Protein AF-A0AAE0DVF1-F1 (afdb_monomer_lite)

Secondary structure (DSSP, 8-state):
-----SSTTHHHHHHHHT-SHHHHHHHHSEE-S-TT-EE----HHHHHHHHHHHHHTT-TT---EE--S--EEHHHHHHHHHHH----SPP-EE-PPP------HHHHHHHHHHHHHHHHH--PPP-------EE----

Foldseek 3Di:
DDDPPPPVVVVVVVVQPCDDPLNVQLVVQEAQDDQFDKDFDDDPVQVVVVVVVCVVVVVPPAAADEGQPDIDTNNRVLVVVVVVPPDPGDRNDHDHDPPPDPPDPVNVVVVVVVVVVCVVPPPDPDPDRDHDDYDHDDD

pLDDT: mean 77.37, std 16.5, range [38.81, 93.94]

Radius of gyration: 22.55 Å; chains: 1; bounding box: 67×24×60 Å

Structure (mmCIF, N/CA/C/O backbone):
data_AF-A0AAE0DVF1-F1
#
_entry.id   AF-A0AAE0DVF1-F1
#
loop_
_atom_site.group_PDB
_atom_site.id
_atom_site.type_symbol
_atom_site.label_atom_id
_atom_site.label_alt_id
_atom_site.label_comp_id
_atom_site.label_asym_id
_atom_site.label_entity_id
_atom_site.label_seq_id
_atom_site.pdbx_PDB_ins_code
_atom_site.Cartn_x
_atom_site.Cartn_y
_atom_site.Cartn_z
_atom_site.occupancy
_atom_site.B_iso_or_equiv
_atom_site.auth_seq_id
_atom_site.auth_comp_id
_atom_site.auth_asym_id
_atom_site.auth_atom_id
_atom_site.pdbx_PDB_model_num
ATOM 1 N N . MET A 1 1 ? 31.141 -9.669 33.974 1.00 38.81 1 MET A N 1
ATOM 2 C CA . MET A 1 1 ? 31.283 -9.995 32.540 1.00 38.81 1 MET A CA 1
ATOM 3 C C . MET A 1 1 ? 29.866 -10.055 32.030 1.00 38.81 1 MET A C 1
ATOM 5 O O . MET A 1 1 ? 29.266 -11.117 32.021 1.00 38.81 1 MET A O 1
ATOM 9 N N . ASP A 1 2 ? 29.327 -8.876 31.755 1.00 41.69 2 ASP A N 1
ATOM 10 C CA . ASP A 1 2 ? 27.973 -8.691 31.256 1.00 41.69 2 ASP A CA 1
ATOM 11 C C . ASP A 1 2 ? 28.081 -8.245 29.799 1.00 41.69 2 ASP A C 1
ATOM 13 O O . ASP A 1 2 ? 29.061 -7.594 29.429 1.00 41.69 2 ASP A O 1
ATOM 17 N N . ASN A 1 3 ? 27.047 -8.573 29.027 1.00 42.28 3 ASN A N 1
ATOM 18 C CA . ASN A 1 3 ? 26.790 -8.217 27.628 1.00 42.28 3 ASN A CA 1
ATOM 19 C C . ASN A 1 3 ? 27.138 -9.298 26.604 1.00 42.28 3 ASN A C 1
ATOM 21 O O . ASN A 1 3 ? 28.073 -9.178 25.818 1.00 42.28 3 ASN A O 1
ATOM 25 N N . GLN A 1 4 ? 26.256 -10.294 26.536 1.00 43.81 4 GLN A N 1
ATOM 26 C CA . GLN A 1 4 ? 25.968 -10.990 25.286 1.00 43.81 4 GLN A CA 1
ATOM 27 C C . GLN A 1 4 ? 24.449 -11.111 25.112 1.00 43.81 4 GLN A C 1
ATOM 29 O O . GLN A 1 4 ? 23.883 -12.191 25.032 1.00 43.81 4 GLN A O 1
ATOM 34 N N . GLU A 1 5 ? 23.780 -9.958 25.109 1.00 45.94 5 GLU A N 1
ATOM 35 C CA . GLU A 1 5 ? 22.348 -9.825 24.821 1.00 45.94 5 GLU A CA 1
ATOM 36 C C . GLU A 1 5 ? 22.142 -8.684 23.815 1.00 45.94 5 GLU A C 1
ATOM 38 O O . GLU A 1 5 ? 21.426 -7.717 24.051 1.00 45.94 5 GLU A O 1
ATOM 43 N N . SER A 1 6 ? 22.864 -8.751 22.696 1.00 43.94 6 SER A N 1
ATOM 44 C CA . SER A 1 6 ? 22.755 -7.772 21.604 1.00 43.94 6 SER A CA 1
ATOM 45 C C . SER A 1 6 ? 22.601 -8.396 20.217 1.00 43.94 6 SER A C 1
ATOM 47 O O . SER A 1 6 ? 22.377 -7.661 19.267 1.00 43.94 6 SER A O 1
ATOM 49 N N . ASP A 1 7 ? 22.692 -9.724 20.080 1.00 45.09 7 ASP A N 1
ATOM 50 C CA . ASP A 1 7 ? 22.747 -10.377 18.758 1.00 45.09 7 ASP A CA 1
ATOM 51 C C . ASP A 1 7 ? 21.395 -10.977 18.315 1.00 45.09 7 ASP A C 1
ATOM 53 O O . ASP A 1 7 ? 21.067 -11.035 17.134 1.00 45.09 7 ASP A O 1
ATOM 57 N N . ALA A 1 8 ? 20.526 -11.349 19.264 1.00 48.78 8 ALA A N 1
ATOM 58 C CA . ALA A 1 8 ? 19.207 -11.934 18.971 1.00 48.78 8 ALA A CA 1
ATOM 59 C C . ALA A 1 8 ? 18.107 -10.896 18.642 1.00 48.78 8 ALA A C 1
ATOM 61 O O . ALA A 1 8 ? 16.957 -11.257 18.345 1.00 48.78 8 ALA A O 1
ATOM 62 N N . SER A 1 9 ? 18.425 -9.605 18.758 1.00 48.56 9 SER A N 1
ATOM 63 C CA . SER A 1 9 ? 17.573 -8.477 18.359 1.00 48.56 9 SER A CA 1
ATOM 64 C C . SER A 1 9 ? 17.845 -8.031 16.920 1.00 48.56 9 SER A C 1
ATOM 66 O O . SER A 1 9 ? 16.913 -7.589 16.248 1.00 48.56 9 SER A O 1
ATOM 68 N N . GLU A 1 10 ? 19.078 -8.191 16.433 1.00 49.41 10 GLU A N 1
ATOM 69 C CA . GLU A 1 10 ? 19.485 -7.820 15.074 1.00 49.41 10 GLU A CA 1
ATOM 70 C C . GLU A 1 10 ? 18.938 -8.829 14.048 1.00 49.41 10 GLU A C 1
ATOM 72 O O . GLU A 1 10 ? 18.277 -8.438 13.087 1.00 49.41 10 GLU A O 1
ATOM 77 N N . ASP A 1 11 ? 19.061 -10.133 14.323 1.00 47.69 11 ASP A N 1
ATOM 78 C CA . ASP A 1 11 ? 18.565 -11.219 13.456 1.00 47.69 11 ASP A CA 1
ATOM 79 C C . ASP A 1 11 ? 17.029 -11.193 13.272 1.00 47.69 11 ASP A C 1
ATOM 81 O O . ASP A 1 11 ? 16.484 -11.476 12.204 1.00 47.69 11 ASP A O 1
ATOM 85 N N . ARG A 1 12 ? 16.288 -10.718 14.283 1.00 47.91 12 ARG A N 1
ATOM 86 C CA . ARG A 1 12 ? 14.826 -10.540 14.190 1.00 47.91 12 ARG A CA 1
ATOM 87 C C . ARG A 1 12 ? 14.401 -9.338 13.342 1.00 47.91 12 ARG A C 1
ATOM 89 O O . ARG A 1 12 ? 13.298 -9.362 12.793 1.00 47.91 12 ARG A O 1
ATOM 96 N N . ARG A 1 13 ? 15.237 -8.297 13.221 1.00 49.59 13 ARG A N 1
ATOM 97 C CA . ARG A 1 13 ? 14.954 -7.121 12.370 1.00 49.59 13 ARG A CA 1
ATOM 98 C C . ARG A 1 13 ? 15.062 -7.451 10.883 1.00 49.59 13 ARG A C 1
ATOM 100 O O . ARG A 1 13 ? 14.309 -6.891 10.086 1.00 49.59 13 ARG A O 1
ATOM 107 N N . VAL A 1 14 ? 15.931 -8.397 10.524 1.00 49.38 14 VAL A N 1
ATOM 108 C CA . VAL A 1 14 ? 16.163 -8.828 9.135 1.00 49.38 14 VAL A CA 1
ATOM 109 C C . VAL A 1 14 ? 14.883 -9.381 8.488 1.00 49.38 14 VAL A C 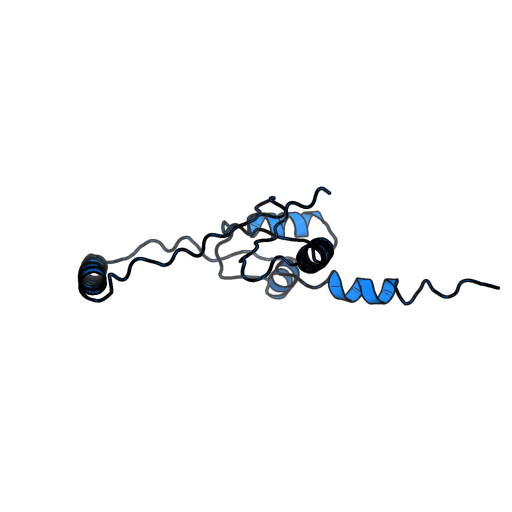1
ATOM 111 O O . VAL A 1 14 ? 14.633 -9.153 7.311 1.00 49.38 14 VAL A O 1
ATOM 114 N N . VAL A 1 15 ? 13.985 -10.004 9.258 1.00 50.75 15 VAL A N 1
ATOM 115 C CA . VAL A 1 15 ? 12.783 -10.668 8.711 1.00 50.75 15 VAL A CA 1
ATOM 116 C C . VAL A 1 15 ? 11.676 -9.690 8.268 1.00 50.75 15 VAL A C 1
ATOM 118 O O . VAL A 1 15 ? 10.807 -10.059 7.472 1.00 50.75 15 VAL A O 1
ATOM 121 N N . LEU A 1 16 ? 11.677 -8.446 8.761 1.00 55.84 16 LEU A N 1
ATOM 122 C CA . LEU A 1 16 ? 10.625 -7.461 8.463 1.00 55.84 16 LEU A CA 1
ATOM 123 C C . LEU A 1 16 ? 10.956 -6.575 7.259 1.00 55.84 16 LEU A C 1
ATOM 125 O O . LEU A 1 16 ? 10.052 -6.211 6.509 1.00 55.84 16 LEU A O 1
ATOM 129 N N . ALA A 1 17 ? 12.234 -6.246 7.066 1.00 60.19 17 ALA A N 1
ATOM 130 C CA . ALA A 1 17 ? 12.662 -5.257 6.079 1.00 60.19 17 ALA A CA 1
ATOM 131 C C . ALA A 1 17 ? 12.524 -5.728 4.622 1.00 60.19 17 ALA A C 1
ATOM 133 O O . ALA A 1 17 ? 12.449 -4.894 3.722 1.00 60.19 17 ALA A O 1
ATOM 134 N N . ASP A 1 18 ? 12.464 -7.042 4.403 1.00 67.88 18 ASP A N 1
ATOM 135 C CA . ASP A 1 18 ? 12.354 -7.640 3.069 1.00 67.88 18 ASP A CA 1
ATOM 136 C C . ASP A 1 18 ? 10.899 -7.898 2.653 1.00 67.88 18 ASP A C 1
ATOM 138 O O . ASP A 1 18 ? 10.633 -8.392 1.556 1.00 67.88 18 ASP A O 1
ATOM 142 N N . ARG A 1 19 ? 9.924 -7.573 3.508 1.00 74.38 19 ARG A N 1
ATOM 143 C CA . ARG A 1 19 ? 8.502 -7.802 3.234 1.00 74.38 19 ARG A CA 1
ATOM 144 C C . ARG A 1 19 ? 7.817 -6.505 2.826 1.00 74.38 19 ARG A C 1
ATOM 146 O O . ARG A 1 19 ? 7.761 -5.549 3.591 1.00 74.38 19 ARG A O 1
ATOM 153 N N . GLY A 1 20 ? 7.197 -6.500 1.650 1.00 84.69 20 GLY A N 1
ATOM 154 C CA . GLY A 1 20 ? 6.386 -5.376 1.197 1.00 84.69 20 GLY A CA 1
ATOM 155 C C . GLY A 1 20 ? 5.945 -5.502 -0.254 1.00 84.69 20 GLY A C 1
ATOM 156 O O . GLY A 1 20 ? 6.385 -6.395 -0.981 1.00 84.69 20 GLY A O 1
ATOM 157 N N . ALA A 1 21 ? 5.082 -4.577 -0.679 1.00 88.12 21 ALA A N 1
ATOM 158 C CA . ALA A 1 21 ? 4.618 -4.503 -2.064 1.00 88.12 21 ALA A CA 1
ATOM 159 C C . ALA A 1 21 ? 5.788 -4.326 -3.048 1.00 88.12 21 ALA A C 1
ATOM 161 O O . ALA A 1 21 ? 5.835 -4.998 -4.075 1.00 88.12 21 ALA A O 1
ATOM 162 N N . HIS A 1 22 ? 6.775 -3.505 -2.681 1.00 89.19 22 HIS A N 1
ATOM 163 C CA . HIS A 1 22 ? 7.978 -3.281 -3.478 1.00 89.19 22 HIS A CA 1
ATOM 164 C C . HIS A 1 22 ? 8.793 -4.563 -3.709 1.00 89.19 22 HIS A C 1
ATOM 166 O O . HIS A 1 22 ? 9.199 -4.815 -4.839 1.00 89.19 22 HIS A O 1
ATOM 172 N N . THR A 1 23 ? 8.981 -5.422 -2.697 1.00 89.62 23 THR A N 1
ATOM 173 C CA . THR A 1 23 ? 9.694 -6.702 -2.872 1.00 89.62 23 THR A CA 1
ATOM 174 C C . THR A 1 23 ? 8.961 -7.628 -3.836 1.00 89.62 23 THR A C 1
ATOM 176 O O . THR A 1 23 ? 9.589 -8.295 -4.658 1.00 89.62 23 THR A O 1
ATOM 179 N N . TYR A 1 24 ? 7.627 -7.664 -3.757 1.00 90.00 24 TYR A N 1
ATOM 180 C CA . TYR A 1 24 ? 6.815 -8.444 -4.686 1.00 90.00 24 TYR A CA 1
ATOM 181 C C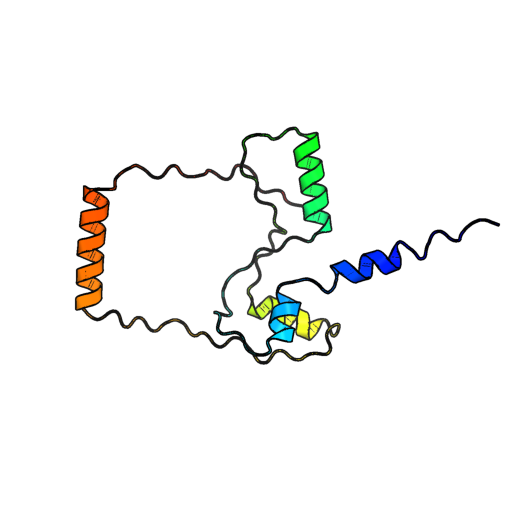 . TYR A 1 24 ? 6.969 -7.936 -6.126 1.00 90.00 24 TYR A C 1
ATOM 183 O O . TYR A 1 24 ? 7.249 -8.734 -7.019 1.00 90.00 24 TYR A O 1
ATOM 191 N N . TRP A 1 25 ? 6.859 -6.623 -6.355 1.00 92.38 25 TRP A N 1
ATOM 192 C CA . TRP A 1 25 ? 7.018 -6.029 -7.687 1.00 92.38 25 TRP A CA 1
ATOM 193 C C . TRP A 1 25 ? 8.422 -6.250 -8.257 1.00 92.38 25 TRP A C 1
ATOM 195 O O . TRP A 1 25 ? 8.550 -6.690 -9.397 1.00 92.38 25 TRP A O 1
ATOM 205 N N . LEU A 1 26 ? 9.464 -6.078 -7.438 1.00 91.31 26 LEU A N 1
ATOM 206 C CA . LEU A 1 26 ? 10.848 -6.414 -7.793 1.00 91.31 26 LEU A CA 1
ATOM 207 C C . LEU A 1 26 ? 11.029 -7.892 -8.156 1.00 91.31 26 LEU A C 1
ATOM 209 O O . LEU A 1 26 ? 11.831 -8.227 -9.021 1.00 91.31 26 LEU A O 1
ATOM 213 N N . GLY A 1 27 ? 10.326 -8.795 -7.470 1.00 88.81 27 GLY A N 1
ATOM 214 C CA . GLY A 1 27 ? 10.373 -10.226 -7.764 1.00 88.81 27 GLY A CA 1
ATOM 215 C C . GLY A 1 27 ? 9.652 -10.600 -9.058 1.00 88.81 27 GLY A C 1
ATOM 216 O O . GLY A 1 27 ? 10.059 -11.548 -9.723 1.00 88.81 27 GLY A O 1
ATOM 217 N N . LYS A 1 28 ? 8.595 -9.860 -9.404 1.00 90.50 28 LYS A N 1
ATOM 218 C CA . LYS A 1 28 ? 7.788 -10.061 -10.612 1.00 90.50 28 LYS A CA 1
ATOM 219 C C . LYS A 1 28 ? 8.433 -9.477 -11.871 1.00 90.50 28 LYS A C 1
ATOM 221 O O . LYS A 1 28 ? 8.206 -10.023 -12.945 1.00 90.50 28 LYS A O 1
ATOM 226 N N . GLY A 1 29 ? 9.198 -8.392 -11.747 1.00 89.12 29 GLY A N 1
ATOM 227 C CA . GLY A 1 29 ? 9.803 -7.671 -12.873 1.00 89.12 29 GLY A CA 1
ATOM 228 C C . GLY A 1 29 ? 8.791 -6.769 -13.574 1.00 89.12 29 GLY A C 1
ATOM 229 O O . GLY A 1 29 ? 8.867 -5.551 -13.437 1.00 89.12 29 GLY A O 1
ATOM 230 N N . THR A 1 30 ? 7.806 -7.373 -14.238 1.00 90.94 30 THR A N 1
ATOM 231 C CA . THR A 1 30 ? 6.707 -6.678 -14.918 1.00 90.94 30 THR A CA 1
ATOM 232 C C . THR A 1 30 ? 5.372 -6.951 -14.221 1.00 90.94 30 THR A C 1
ATOM 234 O O . THR A 1 30 ? 5.055 -8.090 -13.853 1.00 90.94 30 THR A O 1
ATOM 237 N N . VAL A 1 31 ? 4.572 -5.900 -14.019 1.00 91.69 31 VAL A N 1
ATOM 238 C CA . VAL A 1 31 ? 3.287 -5.972 -13.307 1.00 91.69 31 VAL A CA 1
ATOM 239 C C . VAL A 1 31 ? 2.181 -5.298 -14.127 1.00 91.69 31 VAL A C 1
ATOM 241 O O . VAL A 1 31 ? 2.225 -4.096 -14.373 1.00 91.69 31 VAL A O 1
ATOM 244 N N . GLU A 1 32 ? 1.147 -6.063 -14.487 1.00 90.38 32 GLU A N 1
ATOM 245 C CA . GLU A 1 32 ? -0.040 -5.610 -15.240 1.00 90.38 32 GLU A CA 1
ATOM 246 C C . GLU A 1 32 ? -1.019 -4.834 -14.351 1.00 90.38 32 GLU A C 1
ATOM 248 O O . GLU A 1 32 ? -2.166 -5.218 -14.132 1.00 90.38 32 GLU A O 1
ATOM 253 N N . VAL A 1 33 ? -0.543 -3.751 -13.746 1.00 88.31 33 VAL A N 1
ATOM 254 C CA . VAL A 1 33 ? -1.352 -2.901 -12.878 1.00 88.31 33 VAL A CA 1
ATOM 255 C C . VAL A 1 33 ? -0.988 -1.445 -13.133 1.00 88.31 33 VAL A C 1
ATOM 257 O O . VAL A 1 33 ? 0.161 -1.134 -13.418 1.00 88.31 33 VAL A O 1
ATOM 260 N N . ARG A 1 34 ? -1.972 -0.554 -13.014 1.00 89.06 34 ARG A N 1
ATOM 261 C CA . ARG A 1 34 ? -1.819 0.883 -13.237 1.00 89.06 34 ARG A CA 1
ATOM 262 C C . ARG A 1 34 ? -0.765 1.533 -12.311 1.00 89.06 34 ARG A C 1
ATOM 264 O O . ARG A 1 34 ? -0.839 1.301 -11.090 1.00 89.06 34 ARG A O 1
ATOM 271 N N . PRO A 1 35 ? 0.172 2.340 -12.852 1.00 91.69 35 PRO A N 1
ATOM 272 C CA . PRO A 1 35 ? 1.261 2.971 -12.092 1.00 91.69 35 PRO A CA 1
ATOM 273 C C . PRO A 1 35 ? 0.816 4.148 -11.205 1.00 91.69 35 PRO A C 1
ATOM 275 O O . PRO A 1 35 ? 1.397 4.380 -10.145 1.00 91.69 35 PRO A O 1
ATOM 278 N N . ASP A 1 36 ? -0.230 4.865 -11.612 1.00 91.44 36 ASP A N 1
ATOM 279 C CA . ASP A 1 36 ? -0.760 6.101 -11.012 1.00 91.44 36 ASP A CA 1
ATOM 280 C C . ASP A 1 36 ? -1.592 5.873 -9.739 1.00 91.44 36 ASP A C 1
ATOM 282 O O . ASP A 1 36 ? -1.937 6.809 -9.020 1.00 91.44 36 ASP A O 1
ATOM 286 N N . HIS A 1 37 ? -1.914 4.619 -9.429 1.00 89.12 37 HIS A N 1
ATOM 287 C CA . HIS A 1 37 ? -2.767 4.299 -8.295 1.00 89.12 37 HIS A CA 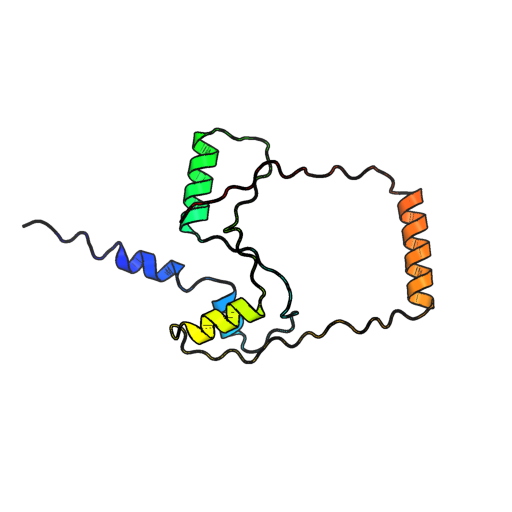1
ATOM 288 C C . HIS A 1 37 ? -2.107 4.687 -6.968 1.00 89.12 37 HIS A C 1
ATOM 290 O O . HIS A 1 37 ? -1.007 4.232 -6.639 1.00 89.12 37 HIS A O 1
ATOM 296 N N . ILE A 1 38 ? -2.839 5.467 -6.181 1.00 91.50 38 ILE A N 1
ATOM 297 C CA . ILE A 1 38 ? -2.370 6.005 -4.910 1.00 91.50 38 ILE A CA 1
ATOM 298 C C . ILE A 1 38 ? -2.422 4.945 -3.813 1.00 91.50 38 ILE A C 1
ATOM 300 O O . ILE A 1 38 ? -3.452 4.314 -3.570 1.00 91.50 38 ILE A O 1
ATOM 304 N N . LEU A 1 39 ? -1.306 4.788 -3.115 1.00 89.94 39 LEU A N 1
ATOM 305 C CA . LEU A 1 39 ? -1.151 3.955 -1.939 1.00 89.94 39 LEU A CA 1
ATOM 306 C C . LEU A 1 39 ? -0.885 4.839 -0.728 1.00 89.94 39 LEU A C 1
ATOM 308 O O . LEU A 1 39 ? -0.099 5.781 -0.783 1.00 89.94 39 LEU A O 1
ATOM 312 N N . ASN A 1 40 ? -1.540 4.512 0.379 1.00 88.44 40 ASN A N 1
ATOM 313 C CA . ASN A 1 40 ? -1.262 5.128 1.665 1.00 88.44 40 ASN A CA 1
ATOM 314 C C . ASN A 1 40 ? -0.587 4.076 2.537 1.00 88.44 40 ASN A C 1
ATOM 316 O O . ASN A 1 40 ? -1.173 3.020 2.797 1.00 88.44 40 ASN A O 1
ATOM 320 N N . LEU A 1 41 ? 0.663 4.327 2.903 1.00 87.81 41 LEU A N 1
ATOM 321 C CA . LEU A 1 41 ? 1.485 3.358 3.607 1.00 87.81 41 LEU A CA 1
ATOM 322 C C . LEU A 1 41 ? 1.458 3.658 5.108 1.00 87.81 41 LEU A C 1
ATOM 324 O O . LEU A 1 41 ? 1.022 4.708 5.576 1.00 87.81 41 LEU A O 1
ATOM 328 N N . ILE A 1 42 ? 1.852 2.672 5.899 1.00 88.19 42 ILE A N 1
ATOM 329 C CA . ILE A 1 42 ? 2.140 2.854 7.315 1.00 88.19 42 ILE A CA 1
ATOM 330 C C . ILE A 1 42 ? 3.280 1.909 7.658 1.00 88.19 42 ILE A C 1
ATOM 332 O O . ILE A 1 42 ? 3.269 0.742 7.256 1.00 88.19 42 ILE A O 1
ATOM 336 N N . HIS A 1 43 ? 4.280 2.411 8.376 1.00 85.69 43 HIS A N 1
ATOM 337 C CA . HIS A 1 43 ? 5.365 1.562 8.838 1.00 85.69 43 HIS A CA 1
ATOM 338 C C . HIS A 1 43 ? 4.838 0.554 9.871 1.00 85.69 43 HIS A C 1
ATOM 340 O O . HIS A 1 43 ? 3.946 0.870 10.662 1.00 85.69 43 HIS A O 1
ATOM 346 N N . TYR A 1 44 ? 5.379 -0.668 9.897 1.00 86.81 44 TYR A N 1
ATOM 347 C CA . TYR A 1 44 ? 4.894 -1.710 10.813 1.00 86.81 44 TYR A CA 1
ATOM 348 C C . TYR A 1 44 ? 4.992 -1.295 12.287 1.00 86.81 44 TYR A C 1
ATOM 350 O O . TYR A 1 44 ? 4.107 -1.613 13.081 1.00 86.81 44 TYR A O 1
ATOM 358 N N . GLU A 1 45 ? 6.036 -0.554 12.648 1.00 85.31 45 GLU A N 1
ATOM 359 C CA . GLU A 1 45 ? 6.246 -0.046 14.009 1.00 85.31 45 GLU A CA 1
ATOM 360 C C . GLU A 1 45 ? 5.181 0.989 14.405 1.00 85.31 45 GLU A C 1
ATOM 362 O O . GLU A 1 45 ? 4.660 0.954 15.526 1.00 85.31 45 GLU A O 1
ATOM 367 N N . ASP A 1 46 ? 4.785 1.852 13.467 1.00 88.12 46 ASP A N 1
ATOM 368 C CA . ASP A 1 46 ? 3.708 2.822 13.668 1.00 88.12 46 ASP A CA 1
ATOM 369 C C . ASP A 1 46 ? 2.351 2.126 13.769 1.00 88.12 46 ASP A C 1
ATOM 371 O O . ASP A 1 46 ? 1.545 2.449 14.644 1.00 88.12 46 ASP A O 1
ATOM 375 N N . ALA A 1 47 ? 2.103 1.118 12.926 1.00 89.19 47 ALA A N 1
ATOM 376 C CA . ALA A 1 47 ? 0.890 0.307 12.983 1.00 89.19 47 ALA A CA 1
ATOM 377 C C . ALA A 1 47 ? 0.774 -0.461 14.315 1.00 89.19 47 ALA A C 1
ATOM 379 O O . ALA A 1 47 ? -0.310 -0.534 14.908 1.00 89.19 47 ALA A O 1
ATOM 380 N N . ALA A 1 48 ? 1.888 -0.992 14.829 1.00 91.06 48 ALA A N 1
ATOM 381 C CA . ALA A 1 48 ? 1.944 -1.647 16.133 1.00 91.06 48 ALA A CA 1
ATOM 382 C C . ALA A 1 48 ? 1.672 -0.651 17.274 1.00 91.06 48 ALA A C 1
ATOM 384 O O . ALA A 1 48 ? 0.825 -0.904 18.135 1.00 91.06 48 ALA A O 1
ATOM 385 N N . SER A 1 49 ? 2.323 0.514 17.245 1.00 89.69 49 SER A N 1
ATOM 386 C CA . SER A 1 49 ? 2.134 1.585 18.233 1.00 89.69 49 SER A CA 1
ATOM 387 C C . SER A 1 49 ? 0.693 2.099 18.254 1.00 89.69 49 SER A C 1
ATOM 389 O O . SER A 1 49 ? 0.096 2.261 19.325 1.00 89.69 49 SER A O 1
ATOM 391 N N . LEU A 1 50 ? 0.092 2.275 17.074 1.00 90.00 50 LEU A N 1
ATOM 392 C CA . LEU A 1 50 ? -1.316 2.616 16.910 1.00 90.00 50 LEU A CA 1
ATOM 393 C C . LEU A 1 50 ? -2.225 1.554 17.535 1.00 90.00 50 LEU A C 1
ATOM 395 O O . LEU A 1 50 ? -3.118 1.887 18.317 1.00 90.00 50 LEU A O 1
ATOM 399 N N . SER A 1 51 ? -1.970 0.277 17.255 1.00 90.56 51 SER A N 1
ATOM 400 C CA . SER A 1 51 ? -2.748 -0.835 17.814 1.00 90.56 51 SER A CA 1
ATOM 401 C C . SER A 1 51 ? -2.717 -0.831 19.346 1.00 90.56 51 SER A C 1
ATOM 403 O O . SER A 1 51 ? -3.762 -0.910 19.996 1.00 90.56 51 SER A O 1
ATOM 405 N N . VAL A 1 52 ? -1.538 -0.630 19.945 1.00 91.69 52 VAL A N 1
ATOM 406 C CA . VAL A 1 52 ? -1.389 -0.499 21.404 1.00 91.69 52 VAL A CA 1
ATOM 407 C C . VAL A 1 52 ? -2.157 0.712 21.939 1.00 91.69 52 VAL A C 1
ATOM 409 O O . VAL A 1 52 ? -2.834 0.612 22.966 1.00 91.69 52 VAL A O 1
ATOM 412 N N . ALA A 1 53 ? -2.095 1.858 21.257 1.00 90.50 53 ALA A N 1
ATOM 413 C CA . ALA A 1 53 ? -2.816 3.061 21.662 1.00 90.50 53 ALA A CA 1
ATOM 414 C C . ALA A 1 53 ? -4.344 2.869 21.628 1.00 90.50 53 ALA A C 1
ATOM 416 O O . ALA A 1 53 ? -5.038 3.329 22.538 1.00 90.50 53 ALA A O 1
ATOM 417 N N . ILE A 1 54 ? -4.866 2.164 20.620 1.00 90.44 54 ILE A N 1
ATOM 418 C CA . ILE A 1 54 ? -6.294 1.832 20.485 1.00 90.44 54 ILE A CA 1
ATOM 419 C C . ILE A 1 54 ? -6.756 0.953 21.646 1.00 90.44 54 ILE A C 1
ATOM 421 O O . ILE A 1 54 ? -7.774 1.254 22.277 1.00 90.44 54 ILE A O 1
ATOM 425 N N . LEU A 1 55 ? -5.983 -0.091 21.966 1.00 90.81 55 LEU A N 1
ATOM 426 C CA . LEU A 1 55 ? -6.280 -1.008 23.068 1.00 90.81 55 LEU A CA 1
ATOM 427 C C . LEU A 1 55 ? -6.265 -0.287 24.420 1.00 90.81 55 LEU A C 1
ATOM 429 O O . LEU A 1 55 ? -7.211 -0.417 25.197 1.00 90.81 55 LEU A O 1
ATOM 433 N N . LYS A 1 56 ? -5.246 0.545 24.679 1.00 92.44 56 LYS A N 1
ATOM 434 C CA . LYS A 1 56 ? -5.148 1.346 25.913 1.00 92.44 56 LYS A CA 1
ATOM 435 C C . LYS A 1 56 ? -6.331 2.301 26.083 1.00 92.44 56 LYS A C 1
ATOM 437 O O . LYS A 1 56 ? -6.826 2.471 27.193 1.00 92.44 56 LYS A O 1
ATOM 442 N N . LYS A 1 57 ? -6.799 2.907 24.988 1.00 89.38 57 LYS A N 1
ATOM 443 C CA . LYS A 1 57 ? -7.942 3.833 24.985 1.00 89.38 57 LYS A CA 1
ATOM 444 C C . LYS A 1 57 ? -9.308 3.135 24.934 1.00 89.38 57 LYS A C 1
ATOM 446 O O . LYS A 1 57 ? -10.319 3.829 24.995 1.00 89.38 57 LYS A O 1
ATOM 451 N N . LYS A 1 58 ? -9.354 1.799 24.827 1.00 88.81 58 LYS A N 1
ATOM 452 C CA . LYS A 1 58 ? -10.584 0.986 24.739 1.00 88.81 58 LYS A CA 1
ATOM 453 C C . LYS A 1 58 ? -11.560 1.480 23.658 1.00 88.81 58 LYS A C 1
ATOM 455 O O . LYS A 1 58 ? -12.771 1.530 23.869 1.00 88.81 58 LYS A O 1
ATOM 460 N N . LEU A 1 59 ? -11.036 1.868 22.491 1.00 85.06 59 LEU A N 1
ATOM 461 C CA . LEU A 1 59 ? -11.841 2.367 21.368 1.00 85.06 59 LEU A CA 1
ATOM 462 C C . LEU A 1 59 ? -12.513 1.203 20.616 1.00 85.06 59 LEU A C 1
ATOM 464 O O . LEU A 1 59 ? -12.121 0.855 19.506 1.00 85.06 59 LEU A O 1
ATOM 468 N N . CYS A 1 60 ? -13.516 0.582 21.236 1.00 83.88 60 CYS A N 1
ATOM 469 C CA . CYS A 1 60 ? -14.258 -0.550 20.676 1.00 83.88 60 CYS A CA 1
ATOM 470 C C . CYS A 1 60 ? -15.396 -0.100 19.741 1.00 83.88 60 CYS A C 1
ATOM 472 O O . CYS A 1 60 ? -15.936 0.997 19.883 1.00 83.88 60 CYS A O 1
ATOM 474 N N . GLY A 1 61 ? -15.781 -0.966 18.794 1.00 83.69 61 GLY A N 1
ATOM 475 C CA . GLY A 1 61 ? -16.932 -0.740 17.906 1.00 83.69 61 GLY A CA 1
ATOM 476 C C . GLY A 1 61 ? -16.744 0.373 16.869 1.00 83.69 61 GLY A C 1
ATOM 477 O O . GLY A 1 61 ? -17.727 0.898 16.354 1.00 83.69 61 GLY A O 1
ATOM 478 N N . ARG A 1 62 ? -15.497 0.767 16.580 1.00 84.50 62 ARG A N 1
ATOM 479 C CA . ARG A 1 62 ? -15.159 1.835 15.628 1.00 84.50 62 ARG A CA 1
ATOM 480 C C . ARG A 1 62 ? -14.240 1.308 14.536 1.00 84.50 62 ARG A C 1
ATOM 482 O O . ARG A 1 62 ? -13.331 0.532 14.816 1.00 84.50 62 ARG A O 1
ATOM 489 N N . ILE A 1 63 ? -14.448 1.788 13.314 1.00 86.00 63 ILE A N 1
ATOM 490 C CA . ILE A 1 63 ? -13.507 1.600 12.209 1.00 86.00 63 ILE A CA 1
ATOM 491 C C . ILE A 1 63 ? -12.483 2.734 12.284 1.00 86.00 63 ILE A C 1
ATOM 493 O O . ILE A 1 63 ? -12.849 3.914 12.266 1.00 86.00 63 ILE A O 1
ATOM 497 N N . LEU A 1 64 ? -11.212 2.359 12.403 1.00 85.69 64 LEU A N 1
ATOM 498 C CA . LEU A 1 64 ? -10.075 3.267 12.522 1.00 85.69 64 LEU A CA 1
ATOM 499 C C . LEU A 1 64 ? -9.139 3.035 11.337 1.00 85.69 64 LEU A C 1
ATOM 501 O O . LEU A 1 64 ? -8.850 1.887 11.004 1.00 85.69 64 LEU A O 1
ATOM 505 N N . LEU A 1 65 ? -8.676 4.119 10.715 1.00 86.25 65 LEU A N 1
ATOM 506 C CA . LEU A 1 65 ? -7.740 4.073 9.595 1.00 86.25 65 LEU A CA 1
ATOM 507 C C . LEU A 1 65 ? -6.394 4.653 10.047 1.00 86.25 65 LEU A C 1
ATOM 509 O O . LEU A 1 65 ? -6.320 5.802 10.487 1.00 86.25 65 LEU A O 1
ATOM 513 N N . GLY A 1 66 ? -5.346 3.834 9.974 1.00 87.00 66 GLY A N 1
ATOM 514 C CA . GLY A 1 66 ? -3.972 4.218 10.289 1.00 87.00 66 GLY A CA 1
ATOM 515 C C . GLY A 1 66 ? -3.157 4.384 9.017 1.00 87.00 66 GLY A C 1
ATOM 516 O O . GLY A 1 66 ? -3.089 3.451 8.220 1.00 87.00 66 GLY A O 1
ATOM 517 N N . CYS A 1 67 ? -2.553 5.556 8.841 1.00 86.12 67 CYS A N 1
ATOM 518 C CA . CYS A 1 67 ? -1.771 5.909 7.662 1.00 86.12 67 CYS A CA 1
ATOM 519 C C . CYS A 1 67 ? -0.659 6.906 8.019 1.00 86.12 67 CYS A C 1
ATOM 521 O O . CYS A 1 67 ? -0.791 7.659 8.989 1.00 86.12 67 CYS A O 1
ATOM 523 N N . ASP A 1 68 ? 0.389 6.970 7.202 1.00 85.25 68 ASP A N 1
ATOM 524 C CA . ASP A 1 68 ? 1.477 7.951 7.326 1.00 85.25 68 ASP A CA 1
ATOM 525 C C . ASP A 1 68 ? 1.083 9.372 6.854 1.00 85.25 68 ASP A C 1
ATOM 527 O O . ASP A 1 68 ? 1.722 10.353 7.228 1.00 85.25 68 ASP A O 1
ATOM 531 N N . ASN A 1 69 ? -0.046 9.517 6.144 1.00 83.25 69 ASN A N 1
ATOM 532 C CA . ASN A 1 69 ? -0.512 10.764 5.510 1.00 83.25 69 ASN A CA 1
ATOM 533 C C . ASN A 1 69 ? 0.414 11.279 4.396 1.00 83.25 69 ASN A C 1
ATOM 535 O O . ASN A 1 69 ? 0.402 12.477 4.099 1.00 83.25 69 ASN A O 1
ATOM 539 N N . HIS A 1 70 ? 1.173 10.384 3.771 1.00 88.00 70 HIS A N 1
ATOM 540 C CA . HIS A 1 70 ? 1.982 10.659 2.597 1.00 88.00 70 HIS A CA 1
ATOM 541 C C . HIS A 1 70 ? 1.540 9.728 1.456 1.00 88.00 70 HIS A C 1
ATOM 543 O O . HIS A 1 70 ? 2.161 8.694 1.218 1.00 88.00 70 HIS A O 1
ATOM 549 N N . PRO A 1 71 ? 0.419 10.045 0.778 1.00 90.44 71 PRO A N 1
ATOM 550 C CA . PRO A 1 71 ? -0.037 9.244 -0.349 1.00 90.44 71 PRO A CA 1
ATOM 551 C C . PRO A 1 71 ? 1.037 9.223 -1.439 1.00 90.44 71 PRO A C 1
ATOM 553 O O . PRO A 1 71 ? 1.488 10.281 -1.868 1.00 90.44 71 PRO A O 1
ATOM 556 N N . VAL A 1 72 ? 1.409 8.025 -1.884 1.00 92.56 72 VAL A N 1
ATOM 557 C CA . VAL A 1 72 ? 2.424 7.797 -2.920 1.00 92.56 72 VAL A CA 1
ATOM 558 C C . VAL A 1 72 ? 1.860 6.924 -4.027 1.00 92.56 72 VAL A C 1
ATOM 560 O O . VAL A 1 72 ? 1.102 5.987 -3.766 1.00 92.56 72 VAL A O 1
ATOM 563 N N . SER A 1 73 ? 2.209 7.209 -5.276 1.00 93.94 73 SER A N 1
ATOM 564 C CA . SER A 1 73 ? 1.837 6.333 -6.392 1.00 93.94 73 SER A CA 1
ATOM 565 C C . SER A 1 73 ? 2.680 5.053 -6.402 1.00 93.94 73 SER A C 1
ATOM 567 O O . SER A 1 73 ? 3.756 4.981 -5.801 1.00 93.94 73 SER A O 1
ATOM 569 N N . ARG A 1 74 ? 2.223 4.010 -7.107 1.00 93.38 74 ARG A N 1
ATOM 570 C CA . ARG A 1 74 ? 3.031 2.786 -7.274 1.00 93.38 74 ARG A CA 1
ATOM 571 C C . ARG A 1 74 ? 4.347 3.074 -7.987 1.00 93.38 74 ARG A C 1
ATOM 573 O O . ARG A 1 74 ? 5.367 2.487 -7.626 1.00 93.38 74 ARG A O 1
ATOM 580 N N . GLN A 1 75 ? 4.313 3.979 -8.963 1.00 93.62 75 GLN A N 1
ATOM 581 C CA . GLN A 1 75 ? 5.509 4.422 -9.665 1.00 93.62 75 GLN A CA 1
ATOM 582 C C . GLN A 1 75 ? 6.494 5.090 -8.704 1.00 93.62 75 GLN A C 1
ATOM 584 O O . GLN A 1 75 ? 7.635 4.652 -8.615 1.00 93.62 75 GLN A O 1
ATOM 589 N N . GLU A 1 76 ? 6.031 6.047 -7.898 1.00 93.44 76 GLU A N 1
ATOM 590 C CA . GLU A 1 76 ? 6.876 6.734 -6.912 1.00 93.44 76 GLU A CA 1
ATOM 591 C C . GLU A 1 76 ? 7.499 5.762 -5.905 1.00 93.44 76 GLU A C 1
ATOM 593 O O . GLU A 1 76 ? 8.669 5.903 -5.553 1.00 93.44 76 GLU A O 1
ATOM 598 N N . VAL A 1 77 ? 6.759 4.736 -5.465 1.00 92.81 77 VAL A N 1
ATOM 599 C CA . VAL A 1 77 ? 7.319 3.692 -4.592 1.00 92.81 77 VAL A CA 1
ATOM 600 C C . VAL A 1 77 ? 8.496 2.986 -5.272 1.00 92.81 77 VAL A C 1
ATOM 602 O O . VAL A 1 77 ? 9.537 2.797 -4.643 1.00 92.81 77 VAL A O 1
ATOM 605 N N . MET A 1 78 ? 8.365 2.615 -6.547 1.00 93.19 78 MET A N 1
ATOM 606 C CA . MET A 1 78 ? 9.442 1.954 -7.293 1.00 93.19 78 MET A CA 1
ATOM 607 C C . MET A 1 78 ? 10.604 2.891 -7.645 1.00 93.19 78 MET A C 1
ATOM 609 O O . MET A 1 78 ? 11.759 2.454 -7.663 1.00 93.19 78 MET A O 1
ATOM 613 N N . ASP A 1 79 ? 10.337 4.182 -7.822 1.00 93.38 79 ASP A N 1
ATOM 614 C CA . ASP A 1 79 ? 11.369 5.204 -8.004 1.00 93.38 79 ASP A CA 1
ATOM 615 C C . ASP A 1 79 ? 12.184 5.395 -6.713 1.00 93.38 79 ASP A C 1
ATOM 617 O O . ASP A 1 79 ? 13.415 5.452 -6.747 1.00 93.38 79 ASP A O 1
ATOM 621 N N . LEU A 1 80 ? 11.521 5.416 -5.549 1.00 91.50 80 LEU A N 1
ATOM 622 C CA . LEU A 1 80 ? 12.175 5.470 -4.237 1.00 91.50 80 LEU A CA 1
ATOM 623 C C . LEU A 1 80 ? 13.008 4.214 -3.962 1.00 91.50 80 LEU A C 1
ATOM 625 O O . LEU A 1 80 ? 14.120 4.312 -3.442 1.00 91.50 80 LEU A O 1
ATOM 629 N N . VAL A 1 81 ? 12.503 3.040 -4.345 1.00 91.25 81 VAL A N 1
ATOM 630 C CA . VAL A 1 81 ? 13.228 1.763 -4.262 1.00 91.25 81 VAL A CA 1
ATOM 631 C C . VAL A 1 81 ? 14.495 1.812 -5.112 1.00 91.25 81 VAL A C 1
ATOM 633 O O . VAL A 1 81 ? 15.576 1.522 -4.595 1.00 91.25 81 VAL A O 1
ATOM 636 N N . SER A 1 82 ? 14.385 2.259 -6.365 1.00 90.88 82 SER A N 1
ATOM 637 C CA . SER A 1 82 ? 15.522 2.439 -7.278 1.00 90.88 82 SER A CA 1
ATOM 638 C C . SER A 1 82 ? 16.545 3.430 -6.716 1.00 90.88 82 SER A C 1
ATOM 640 O O . SER A 1 82 ? 17.744 3.159 -6.712 1.00 90.88 82 SER A O 1
ATOM 642 N N . LYS A 1 83 ? 16.072 4.551 -6.156 1.00 92.38 83 LYS A N 1
ATOM 643 C CA . LYS A 1 83 ? 16.913 5.579 -5.529 1.00 92.38 83 LYS A CA 1
ATOM 644 C C . LYS A 1 83 ? 17.608 5.092 -4.257 1.00 92.38 83 LYS A C 1
ATOM 646 O O . LYS A 1 83 ? 18.699 5.562 -3.946 1.00 92.38 83 LYS A O 1
ATOM 651 N N . SER A 1 84 ? 16.990 4.177 -3.510 1.00 88.06 84 SER A N 1
ATOM 652 C CA . SER A 1 84 ? 17.536 3.693 -2.238 1.00 88.06 84 SER A CA 1
ATOM 653 C C . SER A 1 84 ? 18.829 2.889 -2.401 1.00 88.06 84 SER A C 1
ATOM 655 O O . SER A 1 84 ? 19.604 2.799 -1.454 1.00 88.06 84 SER A O 1
ATOM 657 N N . GLY A 1 85 ? 19.046 2.263 -3.566 1.00 85.31 85 GLY A N 1
ATOM 658 C CA . GLY A 1 85 ? 20.198 1.391 -3.824 1.00 85.31 85 GLY A CA 1
ATOM 659 C C . GLY A 1 85 ? 20.260 0.132 -2.947 1.00 85.31 85 GLY A C 1
ATOM 660 O O . GLY A 1 85 ? 21.228 -0.620 -3.027 1.00 85.31 85 GLY A O 1
ATOM 661 N N . LYS A 1 86 ? 19.243 -0.118 -2.109 1.00 85.50 86 LYS A N 1
ATOM 662 C CA . LYS A 1 86 ? 19.205 -1.253 -1.177 1.00 85.50 86 LYS A CA 1
ATOM 663 C C . LYS A 1 86 ? 18.921 -2.581 -1.885 1.00 85.50 86 LYS A C 1
ATOM 665 O O . LYS A 1 86 ? 19.317 -3.638 -1.402 1.00 85.50 86 LYS A O 1
ATOM 670 N N . PHE A 1 87 ? 18.222 -2.533 -3.016 1.00 84.62 87 PHE A N 1
ATOM 671 C CA . PHE A 1 87 ? 17.757 -3.713 -3.736 1.00 84.62 87 PHE A CA 1
ATOM 672 C C . PHE A 1 87 ? 18.601 -3.946 -4.989 1.00 84.62 87 PHE A C 1
ATOM 674 O O . PHE A 1 87 ? 18.835 -3.028 -5.768 1.00 84.62 87 PHE A O 1
ATOM 681 N N . SER A 1 88 ? 19.042 -5.189 -5.189 1.00 83.06 88 SER A N 1
ATOM 682 C CA . SER A 1 88 ? 19.867 -5.583 -6.340 1.00 83.06 88 SER A CA 1
ATOM 683 C C . SER A 1 88 ? 19.058 -5.893 -7.600 1.00 83.06 88 SER A C 1
ATOM 685 O O . SER A 1 88 ? 19.598 -5.868 -8.704 1.00 83.06 88 SER A O 1
ATOM 687 N N . LYS A 1 89 ? 17.769 -6.215 -7.446 1.00 86.00 89 LYS A N 1
ATOM 688 C CA . LYS A 1 89 ? 16.876 -6.533 -8.564 1.00 86.00 89 LYS A CA 1
ATOM 689 C C . LYS A 1 89 ? 16.422 -5.255 -9.255 1.00 86.00 89 LYS A C 1
ATOM 691 O O . LYS A 1 89 ? 16.130 -4.266 -8.589 1.00 86.00 89 LYS A O 1
ATOM 696 N N . GLN A 1 90 ? 16.319 -5.309 -10.577 1.00 83.56 90 GLN A N 1
ATOM 697 C CA . GLN A 1 90 ? 15.732 -4.235 -11.365 1.00 83.56 90 GLN A CA 1
ATOM 698 C C . GLN A 1 90 ? 14.260 -4.533 -11.628 1.00 83.56 90 GLN A C 1
ATOM 700 O O . GLN A 1 90 ? 13.880 -5.670 -11.900 1.00 83.56 90 GLN A O 1
ATOM 705 N N . PHE A 1 91 ? 13.442 -3.498 -11.505 1.00 90.69 91 PHE A N 1
ATOM 706 C CA . PHE A 1 91 ? 12.036 -3.535 -11.865 1.00 90.69 91 PHE A CA 1
ATOM 707 C C . PHE A 1 91 ? 11.883 -3.062 -13.308 1.00 90.69 91 PHE A C 1
ATOM 709 O O . PHE A 1 91 ? 12.454 -2.035 -13.669 1.00 90.69 91 PHE A O 1
ATOM 716 N N . GLU A 1 92 ? 11.143 -3.812 -14.121 1.00 90.00 92 GLU A N 1
ATOM 717 C CA . GLU A 1 92 ? 10.986 -3.527 -15.551 1.00 90.00 92 GLU A CA 1
ATOM 718 C C . GLU A 1 92 ? 9.896 -2.480 -15.790 1.00 90.00 92 GLU A C 1
ATOM 720 O O . GLU A 1 92 ? 10.090 -1.568 -16.590 1.00 90.00 92 GLU A O 1
ATOM 725 N N . GLY A 1 93 ? 8.771 -2.569 -15.071 1.00 90.62 93 GLY A N 1
ATOM 726 C CA . GLY A 1 93 ? 7.730 -1.548 -15.134 1.00 90.62 93 GLY A CA 1
ATOM 727 C C . GLY A 1 93 ? 6.307 -2.036 -14.876 1.00 90.62 93 GLY A C 1
ATOM 728 O O . GLY A 1 93 ? 6.014 -3.227 -14.725 1.00 90.62 93 GLY A O 1
ATOM 729 N N . PHE A 1 94 ? 5.406 -1.059 -14.837 1.00 91.50 94 PHE A N 1
ATOM 730 C CA .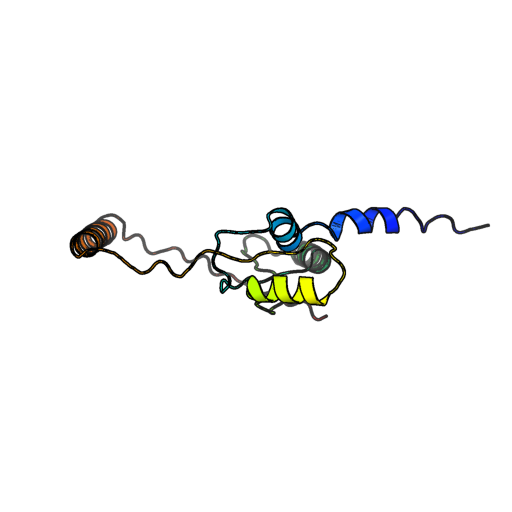 PHE A 1 94 ? 3.962 -1.255 -14.820 1.00 91.50 94 PHE A CA 1
ATOM 731 C C . PHE A 1 94 ? 3.419 -1.191 -16.253 1.00 91.50 94 PHE A C 1
ATOM 733 O O . PHE A 1 94 ? 3.752 -0.262 -16.984 1.00 91.50 94 PHE A O 1
ATOM 740 N N . THR A 1 95 ? 2.594 -2.159 -16.660 1.00 88.25 95 THR A N 1
ATOM 741 C CA . THR A 1 95 ? 2.161 -2.304 -18.069 1.00 88.25 95 THR A CA 1
ATOM 742 C C . THR A 1 95 ? 0.685 -2.036 -18.328 1.00 88.25 95 THR A C 1
ATOM 744 O O . THR A 1 95 ? 0.286 -1.979 -19.489 1.00 88.25 95 THR A O 1
ATOM 747 N N . ALA A 1 96 ? -0.143 -1.860 -17.296 1.00 80.94 96 ALA A N 1
ATOM 748 C CA . ALA A 1 96 ? -1.549 -1.539 -17.528 1.00 80.94 96 ALA A CA 1
ATOM 749 C C . ALA A 1 96 ? -1.695 -0.065 -17.926 1.00 80.94 96 ALA A C 1
ATOM 751 O O . ALA A 1 96 ? -1.328 0.828 -17.157 1.00 80.94 96 ALA A O 1
ATOM 752 N N . SER A 1 97 ? -2.255 0.176 -19.108 1.00 72.44 97 SER A N 1
ATOM 753 C CA . SER A 1 97 ? -2.727 1.490 -19.536 1.00 72.44 97 SER A CA 1
ATOM 754 C C . SER A 1 97 ? -4.099 1.790 -18.930 1.00 72.44 97 SER A C 1
ATOM 756 O O . SER A 1 97 ? -4.763 0.910 -18.377 1.00 72.44 97 SER A O 1
ATOM 758 N N . GLU A 1 98 ? -4.540 3.044 -19.027 1.00 64.38 98 GLU A N 1
ATOM 759 C CA . GLU A 1 98 ? -5.963 3.343 -18.893 1.00 64.38 98 GLU A CA 1
ATOM 760 C C . GLU A 1 98 ? -6.702 2.487 -19.925 1.00 64.38 98 GLU A C 1
ATOM 762 O O . GLU A 1 98 ? -6.333 2.485 -21.101 1.00 64.38 98 GLU A O 1
ATOM 767 N N . ASP A 1 99 ? -7.670 1.690 -19.473 1.00 61.56 99 ASP A N 1
ATOM 768 C CA . ASP A 1 99 ? -8.573 0.993 -20.376 1.00 61.56 99 ASP A CA 1
ATOM 769 C C . ASP A 1 99 ? -9.225 2.074 -21.245 1.00 61.56 99 ASP A C 1
ATOM 771 O O . ASP A 1 99 ? -10.064 2.839 -20.760 1.00 61.56 99 ASP A O 1
ATOM 775 N N . GLU A 1 100 ? -8.802 2.193 -22.508 1.00 57.78 100 GLU A N 1
ATOM 776 C CA . GLU A 1 100 ? -9.531 2.993 -23.480 1.00 57.78 100 GLU A CA 1
ATOM 777 C C . GLU A 1 100 ? -10.951 2.437 -23.501 1.00 57.78 100 GLU A C 1
ATOM 779 O O . GLU A 1 100 ? -11.189 1.285 -23.872 1.00 57.78 100 GLU A O 1
ATOM 784 N N . GLY A 1 101 ? -11.883 3.233 -22.981 1.00 59.12 101 GLY A N 1
ATOM 785 C CA . GLY A 1 101 ? -13.263 2.838 -22.780 1.00 59.12 101 GLY A CA 1
ATOM 786 C C . GLY A 1 101 ? -13.948 2.546 -24.106 1.00 59.12 101 GLY A C 1
ATOM 787 O O . GLY A 1 101 ? -14.619 3.408 -24.661 1.00 59.12 101 GLY A O 1
ATOM 788 N N . ILE A 1 102 ? -13.845 1.309 -24.580 1.00 57.34 102 ILE A N 1
ATOM 789 C CA . ILE A 1 102 ? -14.713 0.765 -25.620 1.00 57.34 102 ILE A CA 1
ATOM 790 C C . ILE A 1 102 ? -15.885 0.101 -24.898 1.00 57.34 102 ILE A C 1
ATOM 792 O O . ILE A 1 102 ? -15.986 -1.116 -24.762 1.00 57.34 102 ILE A O 1
ATOM 796 N N . LEU A 1 103 ? -16.771 0.936 -24.358 1.00 63.81 103 LEU A N 1
ATOM 797 C CA . LEU A 1 103 ? -18.148 0.523 -24.132 1.00 63.81 103 LEU A CA 1
ATOM 798 C C . LEU A 1 103 ? -18.918 0.931 -25.382 1.00 63.81 103 LEU A C 1
ATOM 800 O O . LEU A 1 103 ? -19.269 2.099 -25.545 1.00 63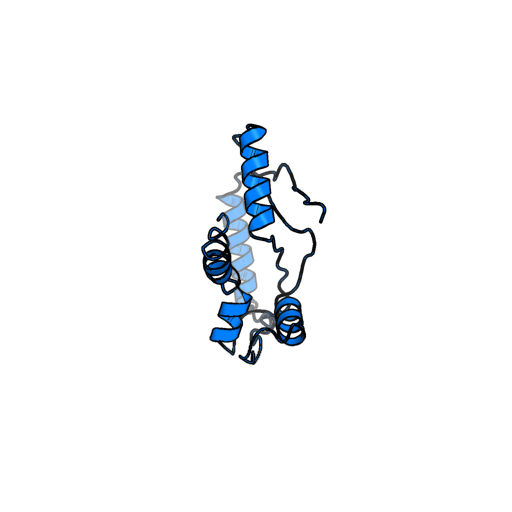.81 103 LEU A O 1
ATOM 804 N N . ASP A 1 104 ? -19.172 -0.031 -26.266 1.00 75.00 104 ASP A N 1
ATOM 805 C CA . ASP A 1 104 ? -20.074 0.164 -27.398 1.00 75.00 104 ASP A CA 1
ATOM 806 C C . ASP A 1 104 ? -21.425 0.718 -26.913 1.00 75.00 104 ASP A C 1
ATOM 808 O O . ASP A 1 104 ? -21.829 0.504 -25.765 1.00 75.00 104 ASP A O 1
ATOM 812 N N . LEU A 1 105 ? -22.177 1.391 -27.792 1.00 77.00 105 LEU A N 1
ATOM 813 C CA . LEU A 1 105 ? -23.497 1.968 -27.479 1.00 77.00 105 LEU A CA 1
ATOM 814 C C . LEU A 1 105 ? -24.434 0.964 -26.769 1.00 77.00 105 LEU A C 1
ATOM 816 O O . LEU A 1 105 ? -25.245 1.333 -25.917 1.00 77.00 105 LEU A O 1
ATOM 820 N N . GLN A 1 106 ? -24.276 -0.323 -27.080 1.00 76.81 106 GLN A N 1
ATOM 821 C CA . GLN A 1 106 ? -25.001 -1.425 -26.457 1.00 76.81 106 GLN A CA 1
ATOM 822 C C . GLN A 1 106 ? -24.597 -1.662 -24.988 1.00 76.81 106 GLN A C 1
ATOM 824 O O . GLN A 1 106 ? -25.461 -1.936 -24.156 1.00 76.81 106 GLN A O 1
ATOM 829 N N . GLY A 1 107 ? -23.318 -1.498 -24.641 1.00 76.56 107 GLY A N 1
ATOM 830 C CA . GLY A 1 107 ? -22.821 -1.548 -23.264 1.00 76.56 107 GLY A CA 1
ATOM 831 C C . GLY A 1 107 ? -23.358 -0.396 -22.413 1.00 76.56 107 GLY A C 1
ATOM 832 O O . GLY A 1 107 ? -23.783 -0.614 -21.279 1.00 76.56 107 GLY A O 1
ATOM 833 N N . VAL A 1 108 ? -23.452 0.809 -22.988 1.00 83.25 108 VAL A N 1
ATOM 834 C CA . VAL A 1 108 ? -24.066 1.970 -22.320 1.00 83.25 108 VAL A CA 1
ATOM 835 C C . VAL A 1 108 ? -25.549 1.713 -22.024 1.00 83.25 108 VAL A C 1
ATOM 837 O O . VAL A 1 108 ? -26.006 1.958 -20.906 1.00 83.25 108 VAL A O 1
ATOM 840 N N . LEU A 1 109 ? -26.297 1.151 -22.981 1.00 87.62 109 LEU A N 1
ATOM 841 C CA . LEU A 1 109 ? -27.714 0.820 -22.794 1.00 87.62 109 LEU A CA 1
ATOM 842 C C . LEU A 1 109 ? -27.927 -0.224 -21.684 1.00 87.62 109 LEU A C 1
ATOM 844 O O . LEU A 1 109 ? -28.826 -0.071 -20.856 1.00 87.62 109 LEU A O 1
ATOM 848 N N . ILE A 1 110 ? -27.078 -1.255 -21.625 1.00 86.19 110 ILE A N 1
ATOM 849 C CA . ILE A 1 110 ? -27.140 -2.293 -20.584 1.00 86.19 110 ILE A CA 1
ATOM 850 C C . ILE A 1 110 ? -26.858 -1.698 -19.196 1.00 86.19 110 ILE A C 1
ATOM 852 O O . ILE A 1 110 ? -27.569 -2.023 -18.244 1.00 86.19 110 ILE A O 1
ATOM 856 N N . ILE A 1 111 ? -25.890 -0.780 -19.075 1.00 84.94 111 ILE A N 1
ATOM 857 C CA . ILE A 1 111 ? -25.594 -0.086 -17.810 1.00 84.94 111 ILE A CA 1
ATOM 858 C C . ILE A 1 111 ? -26.812 0.706 -17.320 1.00 84.94 111 ILE A C 1
ATOM 860 O O . ILE A 1 111 ? -27.166 0.606 -16.144 1.00 84.94 111 ILE A O 1
ATOM 864 N N . PHE A 1 112 ? -27.493 1.444 -18.203 1.00 90.25 112 PHE A N 1
ATOM 865 C CA . PHE A 1 112 ? -28.700 2.190 -17.831 1.00 90.25 112 PHE A CA 1
ATOM 866 C C . PHE A 1 112 ? -29.838 1.276 -17.366 1.00 90.25 112 PHE A C 1
ATOM 868 O O . PHE A 1 112 ? -30.484 1.573 -16.361 1.00 90.25 112 PHE A O 1
ATOM 875 N N . ILE A 1 113 ? -30.065 0.148 -18.047 1.00 88.88 113 ILE A N 1
ATOM 876 C CA . ILE A 1 113 ? -31.102 -0.819 -17.658 1.00 88.88 113 ILE A CA 1
ATOM 877 C C . ILE A 1 113 ? -30.783 -1.427 -16.285 1.00 88.88 113 ILE A C 1
ATOM 879 O O . ILE A 1 113 ? -31.656 -1.463 -15.418 1.00 88.88 113 ILE A O 1
ATOM 883 N N . ILE A 1 114 ? -29.534 -1.843 -16.042 1.00 87.38 114 ILE A N 1
ATOM 884 C CA . ILE A 1 114 ? -29.114 -2.390 -14.742 1.00 87.38 114 ILE A CA 1
ATOM 885 C C . ILE A 1 114 ? -29.234 -1.333 -13.642 1.00 87.38 114 ILE A C 1
ATOM 887 O O . ILE A 1 114 ? -29.735 -1.642 -12.564 1.00 87.38 114 ILE A O 1
ATOM 891 N N . ALA A 1 115 ? -28.833 -0.086 -13.898 1.00 86.69 115 ALA A N 1
ATOM 892 C CA . ALA A 1 115 ? -28.965 1.001 -12.932 1.00 86.69 115 ALA A CA 1
ATOM 893 C C . ALA A 1 115 ? -30.434 1.264 -12.566 1.00 86.69 115 ALA A C 1
ATOM 895 O O . ALA A 1 115 ? -30.749 1.397 -11.386 1.00 86.69 115 ALA A O 1
ATOM 896 N N . LEU A 1 116 ? -31.344 1.273 -13.547 1.00 88.81 116 LEU A N 1
ATOM 897 C CA . LEU A 1 116 ? -32.782 1.423 -13.303 1.00 88.81 116 LEU A CA 1
ATOM 898 C C . LEU A 1 116 ? -33.351 0.254 -12.490 1.00 88.81 116 LEU A C 1
ATOM 900 O O . LEU A 1 116 ? -34.107 0.481 -11.548 1.00 88.81 116 LEU A O 1
ATOM 904 N N . VAL A 1 117 ? -32.952 -0.983 -12.797 1.00 89.38 117 VAL A N 1
ATOM 905 C CA . VAL A 1 117 ? -33.376 -2.173 -12.041 1.00 89.38 117 VAL A CA 1
ATOM 906 C C . VAL A 1 117 ? -32.809 -2.156 -10.620 1.00 89.38 117 VAL A C 1
ATOM 908 O O . VAL A 1 117 ? -33.542 -2.415 -9.673 1.00 89.38 117 VAL A O 1
ATOM 911 N N . MET A 1 118 ? -31.542 -1.787 -10.431 1.00 81.62 118 MET A N 1
ATOM 912 C CA . MET A 1 118 ? -30.931 -1.654 -9.104 1.00 81.62 118 MET A CA 1
ATOM 913 C C . MET A 1 118 ? -31.568 -0.523 -8.290 1.00 81.62 118 MET A C 1
ATOM 915 O O . MET A 1 118 ? -31.767 -0.678 -7.091 1.00 81.62 118 MET A O 1
ATOM 919 N N . MET A 1 119 ? -31.949 0.588 -8.918 1.00 81.50 119 MET A N 1
ATOM 920 C CA . MET A 1 119 ? -32.711 1.646 -8.249 1.00 81.50 119 MET A CA 1
ATOM 921 C C . MET A 1 119 ? -34.138 1.194 -7.900 1.00 81.50 119 MET A C 1
ATOM 923 O O . MET A 1 119 ? -34.659 1.590 -6.864 1.00 81.50 119 MET A O 1
ATOM 927 N N . ALA A 1 120 ? -34.763 0.341 -8.717 1.00 79.56 120 ALA A N 1
ATOM 928 C CA . ALA A 1 120 ? -36.109 -0.174 -8.464 1.00 79.56 120 ALA A CA 1
ATOM 929 C C . ALA A 1 120 ? -36.152 -1.313 -7.425 1.00 79.56 120 ALA A C 1
ATOM 931 O O . ALA A 1 120 ? -37.112 -1.413 -6.666 1.00 79.56 120 ALA A O 1
ATOM 932 N N . VAL A 1 121 ? -35.125 -2.170 -7.381 1.00 80.94 121 VAL A N 1
ATOM 933 C CA . VAL A 1 121 ? -35.078 -3.379 -6.535 1.00 80.94 121 VAL A CA 1
ATOM 934 C C . VAL A 1 121 ? -34.239 -3.169 -5.272 1.00 80.94 121 VAL A C 1
ATOM 936 O O . VAL A 1 121 ? -34.571 -3.695 -4.211 1.00 80.94 121 VAL A O 1
ATOM 939 N N . CYS A 1 122 ? -33.159 -2.391 -5.361 1.00 65.88 122 CYS A N 1
ATOM 940 C CA . CYS A 1 122 ? -32.087 -2.353 -4.365 1.00 65.88 122 CYS A CA 1
ATOM 941 C C . CYS A 1 122 ? -31.902 -0.983 -3.703 1.00 65.88 122 CYS A C 1
ATOM 943 O O . CYS A 1 122 ? -30.852 -0.760 -3.097 1.00 65.88 122 CYS A O 1
ATOM 945 N N . TYR A 1 123 ? -32.882 -0.069 -3.762 1.00 62.12 123 TYR A N 1
ATOM 946 C CA . TYR A 1 123 ? -32.821 1.191 -3.008 1.00 62.12 123 TYR A CA 1
ATOM 947 C C . TYR A 1 123 ? -33.018 0.953 -1.502 1.00 62.12 123 TYR A C 1
ATOM 949 O O . TYR A 1 123 ? -33.997 1.364 -0.883 1.00 62.12 123 TYR A O 1
ATOM 957 N N . GLN A 1 124 ? -32.058 0.267 -0.892 1.00 61.03 124 GLN A N 1
ATOM 958 C CA . GLN A 1 124 ? -31.765 0.403 0.520 1.00 61.03 124 GLN A CA 1
ATOM 959 C C . GLN A 1 124 ? -30.677 1.474 0.645 1.00 61.03 124 GLN A C 1
ATOM 961 O O . GLN A 1 124 ? -29.630 1.351 0.005 1.00 61.03 124 GLN A O 1
ATOM 966 N N . PRO A 1 125 ? -30.897 2.545 1.427 1.00 59.41 125 PRO A N 1
ATOM 967 C CA . PRO A 1 125 ? -29.917 3.611 1.559 1.00 59.41 125 PRO A CA 1
ATOM 968 C C . PRO A 1 125 ? -28.585 3.030 2.061 1.00 59.41 125 PRO A C 1
ATOM 970 O O . PRO A 1 125 ? -28.585 2.253 3.023 1.00 59.41 125 PRO A O 1
ATOM 973 N N . PRO A 1 126 ? -27.443 3.386 1.442 1.00 58.75 126 PRO A N 1
ATOM 974 C CA . PRO A 1 126 ? -26.155 2.849 1.840 1.00 58.75 126 PRO A CA 1
ATOM 975 C C . PRO A 1 126 ? -25.880 3.231 3.294 1.00 58.75 126 PRO A C 1
ATOM 977 O O . PRO A 1 126 ? -25.779 4.413 3.637 1.00 58.75 126 PRO A O 1
ATOM 980 N N . ARG A 1 127 ? -25.726 2.224 4.162 1.00 59.34 127 ARG A N 1
ATOM 981 C CA . ARG A 1 127 ? -25.144 2.418 5.492 1.00 59.34 127 ARG A CA 1
ATOM 982 C C . ARG A 1 127 ? -23.686 2.795 5.284 1.00 59.34 127 ARG A C 1
ATOM 984 O O . ARG A 1 127 ? -22.839 1.923 5.134 1.00 59.34 127 ARG A O 1
ATOM 991 N N . ARG A 1 128 ? -23.404 4.097 5.209 1.00 58.34 128 ARG A N 1
ATOM 992 C CA . ARG A 1 128 ? -22.035 4.608 5.131 1.00 58.34 128 ARG A CA 1
ATOM 993 C C . ARG A 1 128 ? -21.294 4.131 6.383 1.00 58.34 128 ARG A C 1
ATOM 995 O O . ARG A 1 128 ? -21.699 4.524 7.478 1.00 58.34 128 ARG A O 1
ATOM 1002 N N . PRO A 1 129 ? -20.231 3.318 6.273 1.00 53.56 129 PRO A N 1
ATOM 1003 C CA . PRO A 1 129 ? -19.301 3.205 7.376 1.00 53.56 129 PRO A CA 1
ATOM 1004 C C . PRO A 1 129 ? -18.599 4.559 7.478 1.00 53.56 129 PRO A C 1
ATOM 1006 O O . PRO A 1 129 ? -17.732 4.899 6.677 1.00 53.56 129 PRO A O 1
ATOM 1009 N N . THR A 1 130 ? -19.024 5.387 8.423 1.00 54.25 130 THR A N 1
ATOM 1010 C CA . THR A 1 130 ? -18.275 6.581 8.793 1.00 54.25 130 THR A CA 1
ATOM 1011 C C . THR A 1 130 ? -16.975 6.110 9.446 1.00 54.25 130 THR A C 1
ATOM 1013 O O . THR A 1 130 ? -16.986 5.456 10.488 1.00 54.25 130 THR A O 1
ATOM 1016 N N . VAL A 1 131 ? -15.840 6.391 8.810 1.00 55.47 131 VAL A N 1
ATOM 1017 C CA . VAL A 1 131 ? -14.514 6.198 9.411 1.00 55.47 131 VAL A CA 1
ATOM 1018 C C . VAL A 1 131 ? -14.335 7.298 10.458 1.00 55.47 131 VAL A C 1
ATOM 1020 O O . VAL A 1 131 ? -14.440 8.476 10.128 1.00 55.47 131 VAL A O 1
ATOM 1023 N N . TYR A 1 132 ? -14.120 6.935 11.727 1.00 52.59 132 TYR A N 1
ATOM 1024 C CA . TYR A 1 132 ? -14.252 7.888 12.843 1.00 52.59 132 TYR A CA 1
ATOM 1025 C C . TYR A 1 132 ? -12.941 8.417 13.432 1.00 52.59 132 TYR A C 1
ATOM 1027 O O . TYR A 1 132 ? -13.000 9.252 14.332 1.00 52.59 132 TYR A O 1
ATOM 1035 N N . ALA A 1 133 ? -11.765 8.005 12.958 1.00 58.16 133 ALA A N 1
ATOM 1036 C CA . ALA A 1 133 ? -10.524 8.697 13.305 1.00 58.16 133 ALA A CA 1
ATOM 1037 C C . ALA A 1 133 ? -9.389 8.328 12.348 1.00 58.16 133 ALA A C 1
ATOM 1039 O O . ALA A 1 133 ? -9.174 7.148 12.066 1.00 58.16 133 ALA A O 1
ATOM 1040 N N . VAL A 1 134 ? -8.645 9.347 11.918 1.00 59.41 134 VAL A N 1
ATOM 1041 C CA . VAL A 1 134 ? -7.329 9.202 11.292 1.00 59.41 134 VAL A CA 1
ATOM 1042 C C . VAL A 1 134 ? -6.295 9.363 12.398 1.00 59.41 134 VAL A C 1
ATOM 1044 O O . VAL A 1 134 ? -6.241 10.408 13.051 1.00 59.41 134 VAL A O 1
ATOM 1047 N N . TYR A 1 135 ? -5.502 8.324 12.650 1.00 59.88 135 TYR A N 1
ATOM 1048 C CA . TYR A 1 135 ? -4.346 8.451 13.530 1.00 59.88 135 TYR A CA 1
ATOM 1049 C C . TYR A 1 135 ? -3.154 8.943 12.720 1.00 59.88 135 TYR A C 1
ATOM 1051 O O . TYR A 1 135 ? -2.846 8.395 11.666 1.00 59.88 135 TYR A O 1
ATOM 1059 N N . ARG A 1 136 ? -2.491 9.981 13.226 1.00 56.50 1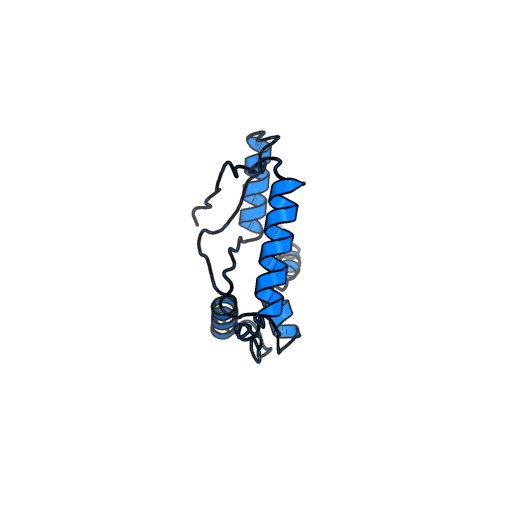36 ARG A N 1
ATOM 1060 C CA . ARG A 1 136 ? -1.306 10.577 12.618 1.00 56.50 136 ARG A CA 1
ATOM 1061 C C . ARG A 1 136 ? -0.148 10.377 13.584 1.00 56.50 136 ARG A C 1
ATOM 1063 O O . ARG A 1 136 ? -0.139 10.996 14.649 1.00 56.50 136 ARG A O 1
ATOM 1070 N N . CYS A 1 137 ? 0.777 9.485 13.240 1.00 47.62 137 CYS A N 1
ATOM 1071 C CA . CYS A 1 137 ? 2.051 9.412 13.944 1.00 47.62 137 CYS A CA 1
ATOM 1072 C C . CYS A 1 137 ? 2.840 10.683 13.593 1.00 47.62 137 CYS A C 1
ATOM 1074 O O . CYS A 1 137 ? 2.868 11.085 12.429 1.00 47.62 137 CYS A O 1
ATOM 1076 N N . ARG A 1 138 ? 3.396 11.375 14.591 1.00 50.97 138 ARG A N 1
ATOM 1077 C CA . ARG A 1 138 ? 4.403 12.413 14.341 1.00 50.97 138 ARG A CA 1
ATOM 1078 C C . ARG A 1 138 ? 5.748 11.708 14.409 1.00 50.97 138 ARG A C 1
ATOM 1080 O O . ARG A 1 138 ? 6.152 11.331 15.507 1.00 50.97 138 ARG A O 1
ATOM 1087 N N . CYS A 1 139 ? 6.357 11.489 13.251 1.00 42.41 139 CYS A N 1
ATOM 1088 C CA . CYS A 1 139 ? 7.779 11.194 13.151 1.00 42.41 139 CYS A CA 1
ATOM 1089 C C . CYS A 1 139 ? 8.578 12.448 13.528 1.00 42.41 139 CYS A C 1
ATOM 1091 O O . CYS A 1 139 ? 8.108 13.560 13.178 1.00 42.41 139 CYS A O 1
#

Organism: NCBI:txid43782

Sequence (139 aa):
MDNQESDASEDRRVVLADRGAHTYWLGKGTVEVRPDHILNLIHYEDAASLSVAILKKKLCGRILLGCDNHPVSRQEVMDLVSKSGKFSKQFEGFTASEDEGILDLQGVLIIFIIALVMMAVCYQPPRRPTVYAVYRCRC